Protein AF-A0AAN9SEK9-F1 (afdb_monomer_lite)

Radius of gyration: 22.22 Å; chains: 1; bounding box: 44×45×58 Å

Secondary structure (DSSP, 8-state):
--------S-TTSSSSSS-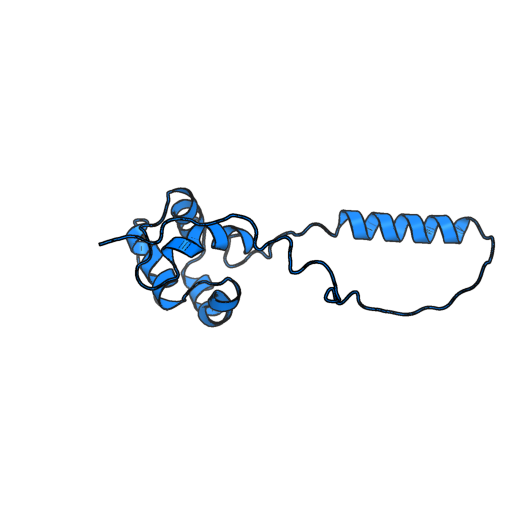----------------HHHHHHHHHHHHHHHHH---PPPEETTEETTGGGGGTGGGSSSSPPPPPHHHHHHHHHS-HHHHHHTTTTGGGGT--HHHHHTHHHHTTSPPP--

Organism: Psophocarpus tetragonolobus (NCBI:txid3891)

Structure (mmCIF, N/CA/C/O backbone):
data_AF-A0AAN9SEK9-F1
#
_entry.id   AF-A0AAN9SEK9-F1
#
loop_
_atom_site.group_PDB
_atom_site.id
_atom_site.type_symbol
_atom_site.label_atom_id
_atom_site.label_alt_id
_atom_site.label_comp_id
_atom_site.label_asym_id
_atom_site.label_entity_id
_atom_site.label_seq_id
_atom_site.pdbx_PDB_ins_code
_atom_site.Cartn_x
_atom_site.Cartn_y
_atom_site.Cartn_z
_atom_site.occupancy
_atom_site.B_iso_or_equiv
_atom_site.auth_seq_id
_atom_site.auth_comp_id
_atom_site.auth_asym_id
_atom_site.auth_atom_id
_atom_site.pdbx_PDB_model_num
ATOM 1 N N . MET A 1 1 ? -11.043 34.630 13.251 1.00 41.91 1 MET A N 1
ATOM 2 C CA . MET A 1 1 ? -11.717 34.803 11.941 1.00 41.91 1 MET A CA 1
ATOM 3 C C . MET A 1 1 ? -10.669 35.427 11.023 1.00 41.91 1 MET A C 1
ATOM 5 O O . MET A 1 1 ? -10.062 36.378 11.482 1.00 41.91 1 MET A O 1
ATOM 9 N N . ALA A 1 2 ? -10.270 34.942 9.850 1.00 38.06 2 ALA A N 1
ATOM 10 C CA . ALA A 1 2 ? -10.815 34.008 8.867 1.00 38.06 2 ALA A CA 1
ATOM 11 C C . ALA A 1 2 ? -9.640 33.177 8.275 1.00 38.06 2 ALA A C 1
ATOM 13 O O . ALA A 1 2 ? -8.514 33.657 8.231 1.00 38.06 2 ALA A O 1
ATOM 14 N N . VAL A 1 3 ? -9.784 31.860 8.096 1.00 45.22 3 VAL A N 1
ATOM 15 C CA . VAL A 1 3 ? -10.007 31.175 6.802 1.00 45.22 3 VAL A CA 1
ATOM 16 C C . VAL A 1 3 ? -9.022 31.596 5.694 1.00 45.22 3 VAL A C 1
ATOM 18 O O . VAL A 1 3 ? -9.242 32.591 5.015 1.00 45.22 3 VAL A O 1
ATOM 21 N N . LEU A 1 4 ? -7.982 30.783 5.463 1.00 50.44 4 LEU A N 1
ATOM 22 C CA . LEU A 1 4 ? -7.234 30.749 4.199 1.00 50.44 4 LEU A CA 1
ATOM 23 C C . LEU A 1 4 ? -7.767 29.576 3.361 1.00 50.44 4 LEU A C 1
ATOM 25 O O . LEU A 1 4 ? -7.313 28.440 3.477 1.00 50.44 4 LEU A O 1
ATOM 29 N N . THR A 1 5 ? -8.812 29.848 2.584 1.00 47.00 5 THR A N 1
ATOM 30 C CA . THR A 1 5 ? -9.318 28.989 1.503 1.00 47.00 5 THR A CA 1
ATOM 31 C C . THR A 1 5 ? -8.448 29.111 0.250 1.00 47.00 5 THR A C 1
ATOM 33 O O . THR A 1 5 ? -7.970 30.207 -0.034 1.00 47.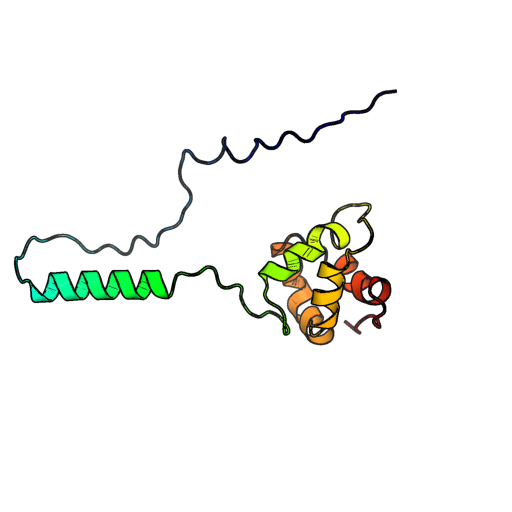00 5 THR A O 1
ATOM 36 N N . ASN A 1 6 ? -8.412 28.029 -0.545 1.00 39.84 6 ASN A N 1
ATOM 37 C CA . ASN A 1 6 ? -7.826 27.863 -1.894 1.00 39.84 6 ASN A CA 1
ATOM 38 C C . ASN A 1 6 ? -6.313 27.573 -1.868 1.00 39.84 6 ASN A C 1
ATOM 40 O O . ASN A 1 6 ? -5.525 28.416 -1.475 1.00 39.84 6 ASN A O 1
ATOM 44 N N . GLN A 1 7 ? -5.796 26.374 -2.173 1.00 48.34 7 GLN A N 1
ATOM 45 C CA . GLN A 1 7 ? -6.058 25.479 -3.311 1.00 48.34 7 GLN A CA 1
ATOM 46 C C . GLN A 1 7 ? -6.118 26.240 -4.639 1.00 48.34 7 GLN A C 1
ATOM 48 O O . GLN A 1 7 ? -7.173 26.367 -5.247 1.00 48.34 7 GLN A O 1
ATOM 53 N N . GLU A 1 8 ? -4.955 26.698 -5.100 1.00 37.78 8 GLU A N 1
ATOM 54 C CA . GLU A 1 8 ? -4.730 26.988 -6.515 1.00 37.78 8 GLU A CA 1
ATOM 55 C C . GLU A 1 8 ? -4.034 25.794 -7.209 1.00 37.78 8 GLU A C 1
ATOM 57 O O . GLU A 1 8 ? -3.082 25.229 -6.662 1.00 37.78 8 GLU A O 1
ATOM 62 N N . PRO A 1 9 ? -4.493 25.375 -8.402 1.00 42.97 9 PRO A N 1
ATOM 63 C CA . PRO A 1 9 ? -4.074 24.147 -9.092 1.00 42.97 9 PRO A CA 1
ATOM 64 C C . PRO A 1 9 ? -2.760 24.261 -9.898 1.00 42.97 9 PRO A C 1
ATOM 66 O O . PRO A 1 9 ? -2.510 23.473 -10.811 1.00 42.97 9 PRO A O 1
ATOM 69 N N . ASN A 1 10 ? -1.875 25.202 -9.558 1.00 36.62 10 ASN A N 1
ATOM 70 C CA . ASN A 1 10 ? -0.900 25.726 -10.527 1.00 36.62 10 ASN A CA 1
ATOM 71 C C . ASN A 1 10 ? 0.575 25.393 -10.230 1.00 36.62 10 ASN A C 1
ATOM 73 O O . ASN A 1 10 ? 1.459 25.805 -10.982 1.00 36.62 10 ASN A O 1
ATOM 77 N N . GLN A 1 11 ? 0.890 24.618 -9.184 1.00 35.53 11 GLN A N 1
ATOM 78 C CA . GLN A 1 11 ? 2.293 24.296 -8.857 1.00 35.53 11 GLN A CA 1
ATOM 79 C C . GLN A 1 11 ? 2.959 23.335 -9.869 1.00 35.53 11 GLN A C 1
ATOM 81 O O . GLN A 1 11 ? 4.173 23.145 -9.849 1.00 35.53 11 GLN A O 1
ATOM 86 N N . TRP A 1 12 ? 2.196 22.779 -10.814 1.00 39.97 12 TRP A N 1
ATOM 87 C CA . TRP A 1 12 ? 2.705 21.877 -11.853 1.00 39.97 12 TRP A CA 1
ATOM 88 C C . TRP A 1 12 ? 3.383 22.586 -13.042 1.00 39.97 12 TRP A C 1
ATOM 90 O O . TRP A 1 12 ? 3.926 21.903 -13.913 1.00 39.97 12 TRP A O 1
ATOM 100 N N . VAL A 1 13 ? 3.374 23.927 -13.107 1.00 44.31 13 VAL A N 1
ATOM 101 C CA . VAL A 1 13 ? 3.900 24.681 -14.271 1.00 44.31 13 VAL A CA 1
ATOM 102 C C . VAL A 1 13 ? 5.285 25.302 -14.025 1.00 44.31 13 VAL A C 1
ATOM 104 O O . VAL A 1 13 ? 6.022 25.543 -14.979 1.00 44.31 13 VAL A O 1
ATOM 107 N N . LEU A 1 14 ? 5.707 25.495 -12.770 1.00 44.53 14 LEU A N 1
ATOM 108 C CA . LEU A 1 14 ? 6.966 26.194 -12.449 1.00 44.53 14 LEU A CA 1
ATOM 109 C C . LEU A 1 14 ? 8.186 25.290 -12.214 1.00 44.53 14 LEU A C 1
ATOM 111 O O . LEU A 1 14 ? 9.301 25.794 -12.150 1.00 44.53 14 LEU A O 1
ATOM 115 N N . MET A 1 15 ? 8.020 23.966 -12.189 1.00 42.50 15 MET A N 1
ATOM 116 C CA . MET A 1 15 ? 9.134 23.011 -12.059 1.00 42.50 15 MET A CA 1
ATOM 117 C C . MET A 1 15 ? 9.274 22.123 -13.299 1.00 42.50 15 MET A C 1
ATOM 119 O O . MET A 1 15 ? 9.434 20.910 -13.196 1.00 42.50 15 MET A O 1
ATOM 123 N N . ARG A 1 16 ? 9.187 22.720 -14.496 1.00 51.16 16 ARG A N 1
ATOM 124 C CA . ARG A 1 16 ? 9.372 21.996 -15.767 1.00 51.16 16 ARG A CA 1
ATOM 125 C C . ARG A 1 16 ? 10.411 22.616 -16.709 1.00 51.16 16 ARG A C 1
ATOM 127 O O . ARG A 1 16 ? 10.341 22.372 -17.909 1.00 51.16 16 ARG A O 1
ATOM 134 N N . ARG A 1 17 ? 11.365 23.416 -16.204 1.00 52.69 17 ARG A N 1
ATOM 135 C CA . ARG A 1 17 ? 12.305 24.142 -17.083 1.00 52.69 17 ARG A CA 1
ATOM 136 C C . ARG A 1 17 ? 13.800 23.858 -16.981 1.00 52.69 17 ARG A C 1
ATOM 138 O O . ARG A 1 17 ? 14.473 24.238 -17.923 1.00 52.69 17 ARG A O 1
ATOM 145 N N . ILE A 1 18 ? 14.347 23.176 -15.974 1.00 51.47 18 ILE A N 1
ATOM 146 C CA . ILE A 1 18 ? 15.773 22.793 -16.011 1.00 51.47 18 ILE A CA 1
ATOM 147 C C . ILE A 1 18 ? 15.980 21.451 -15.286 1.00 51.47 18 ILE A C 1
ATOM 149 O O . ILE A 1 18 ? 15.909 21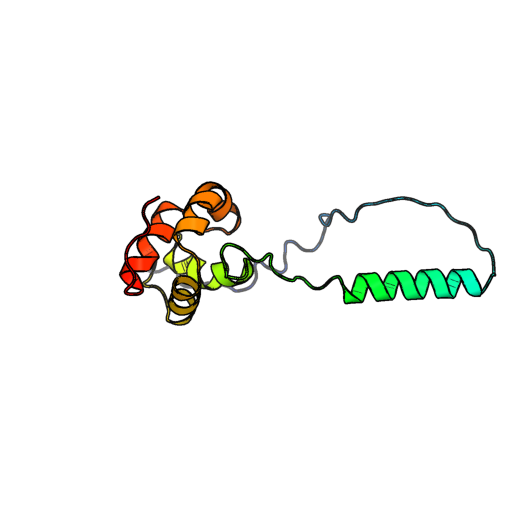.382 -14.065 1.00 51.47 18 ILE A O 1
ATOM 153 N N . GLY A 1 19 ? 16.220 20.393 -16.068 1.00 47.66 19 GLY A N 1
ATOM 154 C CA . GLY A 1 19 ? 17.105 19.273 -15.724 1.00 47.66 19 GLY A CA 1
ATOM 155 C C . GLY A 1 19 ? 16.729 18.340 -14.569 1.00 47.66 19 GLY A C 1
ATOM 156 O O . GLY A 1 19 ? 17.391 18.376 -13.538 1.00 47.66 19 GLY A O 1
ATOM 157 N N . LYS A 1 20 ? 15.777 17.413 -14.767 1.00 54.47 20 LYS A N 1
ATOM 158 C CA . LYS A 1 20 ? 15.882 16.063 -14.170 1.00 54.47 20 LYS A CA 1
ATOM 159 C C . LYS A 1 20 ? 14.934 15.048 -14.813 1.00 54.47 20 LYS A C 1
ATOM 161 O O . LYS A 1 20 ? 13.848 14.769 -14.316 1.00 54.47 20 LYS A O 1
ATOM 166 N N . GLN A 1 21 ? 15.385 14.455 -15.908 1.00 35.22 21 GLN A N 1
ATOM 167 C CA . GLN A 1 21 ? 15.095 13.057 -16.192 1.00 35.22 21 GLN A CA 1
ATOM 168 C C . GLN A 1 21 ? 16.442 12.434 -16.516 1.00 35.22 21 GLN A C 1
ATOM 170 O O . GLN A 1 21 ? 17.095 12.820 -17.481 1.00 35.22 21 GLN A O 1
ATOM 175 N N . GLU A 1 22 ? 16.884 11.548 -15.634 1.00 43.25 22 GLU A N 1
ATOM 176 C CA . GLU A 1 22 ? 18.029 10.673 -15.835 1.00 43.25 22 GLU A CA 1
ATOM 177 C C . GLU A 1 22 ? 17.630 9.697 -16.948 1.00 43.25 22 GLU A C 1
ATOM 179 O O . GLU A 1 22 ? 17.169 8.582 -16.714 1.00 43.25 22 GLU A O 1
ATOM 184 N N . ILE A 1 23 ? 17.682 10.180 -18.188 1.00 37.62 23 ILE A N 1
ATOM 185 C CA . ILE A 1 23 ? 17.855 9.298 -19.323 1.00 37.62 23 ILE A CA 1
ATOM 186 C C . ILE A 1 23 ? 19.264 8.749 -19.170 1.00 37.62 23 ILE A C 1
ATOM 188 O O . ILE A 1 23 ? 20.234 9.499 -19.099 1.00 37.62 23 ILE A O 1
ATOM 192 N N . VAL A 1 24 ? 19.347 7.433 -19.023 1.00 41.72 24 VAL A N 1
ATOM 193 C CA . VAL A 1 24 ? 20.584 6.675 -19.149 1.00 41.72 24 VAL A CA 1
ATOM 194 C C . VAL A 1 24 ? 21.240 7.113 -20.458 1.00 41.72 24 VAL A C 1
ATOM 196 O O . VAL A 1 24 ? 20.815 6.722 -21.544 1.00 41.72 24 VAL A O 1
ATOM 199 N N . GLU A 1 25 ? 22.238 7.985 -20.349 1.00 49.44 25 GLU A N 1
ATOM 200 C CA . GLU A 1 25 ? 23.088 8.408 -21.451 1.00 49.44 25 GLU A CA 1
ATOM 201 C C . GLU A 1 25 ? 24.071 7.260 -21.699 1.00 49.44 25 GLU A C 1
ATOM 203 O O . GLU A 1 25 ? 25.219 7.272 -21.261 1.00 49.44 25 GLU A O 1
ATOM 208 N N . ASN A 1 26 ? 23.582 6.183 -22.317 1.00 43.19 26 ASN A N 1
ATOM 209 C CA . ASN A 1 26 ? 24.467 5.158 -22.848 1.00 43.19 26 ASN A CA 1
ATOM 210 C C . ASN A 1 26 ? 24.881 5.618 -24.243 1.00 43.19 26 ASN A C 1
ATOM 212 O O . ASN A 1 26 ? 24.137 5.484 -25.216 1.00 43.19 26 ASN A O 1
ATOM 216 N N . GLY A 1 27 ? 26.033 6.277 -24.295 1.00 54.38 27 GLY A N 1
ATOM 217 C CA . GLY A 1 27 ? 26.620 6.764 -25.525 1.00 54.38 27 GLY A CA 1
ATOM 218 C C . GLY A 1 27 ? 26.954 5.631 -26.492 1.00 54.38 27 GLY A C 1
ATOM 219 O O . GLY A 1 27 ? 27.545 4.625 -26.116 1.00 54.38 27 GLY A O 1
ATOM 220 N N . GLN A 1 28 ? 26.642 5.862 -27.763 1.00 41.47 28 GLN A N 1
ATOM 221 C CA . GLN A 1 28 ? 27.426 5.442 -28.925 1.00 41.47 28 GLN A CA 1
ATOM 222 C C . GLN A 1 28 ? 27.001 6.378 -30.064 1.00 41.47 28 GLN A C 1
ATOM 224 O O . GLN A 1 28 ? 25.871 6.338 -30.533 1.00 41.47 28 GLN A O 1
ATOM 229 N N . ASN A 1 29 ? 27.739 7.472 -30.252 1.00 40.97 29 ASN A N 1
ATOM 230 C CA . ASN A 1 29 ? 28.902 7.585 -31.137 1.00 40.97 29 ASN A CA 1
ATOM 231 C C . ASN A 1 29 ? 28.507 7.361 -32.604 1.00 40.97 29 ASN A C 1
ATOM 233 O O . ASN A 1 29 ? 27.987 6.310 -32.972 1.00 40.97 29 ASN A O 1
ATOM 237 N N . GLY A 1 30 ? 28.694 8.403 -33.412 1.00 46.84 30 GLY A N 1
ATOM 238 C CA . GLY A 1 30 ? 28.124 8.502 -34.747 1.00 46.84 30 GLY A CA 1
ATOM 239 C C . GLY A 1 30 ? 28.643 7.464 -35.736 1.00 46.84 30 GLY A C 1
ATOM 240 O O . GLY A 1 30 ? 29.677 6.838 -35.536 1.00 46.84 30 GLY A O 1
ATOM 241 N N . SER A 1 31 ? 27.930 7.344 -36.850 1.00 41.19 31 SER A N 1
ATOM 242 C CA . SER A 1 31 ? 28.499 7.453 -38.195 1.00 41.19 31 SER A CA 1
ATOM 243 C C . SER A 1 31 ? 27.384 7.179 -39.198 1.00 41.19 31 SER A C 1
ATOM 245 O O . SER A 1 31 ? 26.714 6.145 -39.152 1.00 41.19 31 SER A O 1
ATOM 247 N N . GLU A 1 32 ? 27.181 8.128 -40.105 1.00 60.41 32 GLU A N 1
ATOM 248 C CA . GLU A 1 32 ? 26.428 7.924 -41.330 1.00 60.41 32 GLU A CA 1
ATOM 249 C C . GLU A 1 32 ? 26.979 6.701 -42.076 1.00 60.41 32 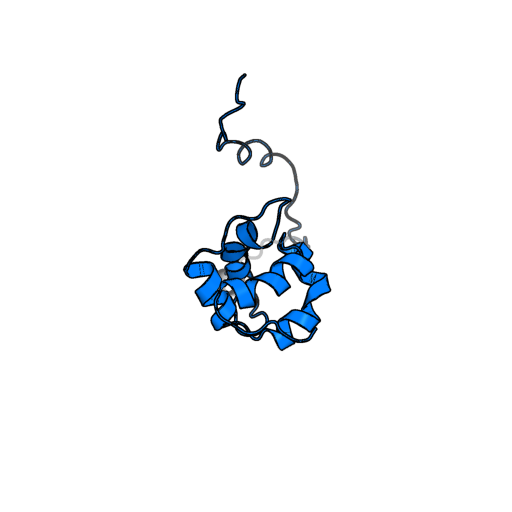GLU A C 1
ATOM 251 O O . GLU A 1 32 ? 28.070 6.728 -42.643 1.00 60.41 32 GLU A O 1
ATOM 256 N N . ARG A 1 33 ? 26.207 5.613 -42.124 1.00 46.81 33 ARG A N 1
ATOM 257 C CA . ARG A 1 33 ? 26.371 4.608 -43.174 1.00 46.81 33 ARG A CA 1
ATOM 258 C C . ARG A 1 33 ? 25.011 4.105 -43.611 1.00 46.81 33 ARG A C 1
ATOM 260 O O . ARG A 1 33 ? 24.381 3.289 -42.943 1.00 46.81 33 ARG A O 1
ATOM 267 N N . SER A 1 34 ? 24.587 4.629 -44.760 1.00 59.31 34 SER A N 1
ATOM 268 C CA . SER A 1 34 ? 23.502 4.108 -45.585 1.00 59.31 34 SER A CA 1
ATOM 269 C C . SER A 1 34 ? 23.634 2.587 -45.711 1.00 59.31 34 SER A C 1
ATOM 271 O O . SER A 1 34 ? 24.470 2.065 -46.445 1.00 59.31 34 SER A O 1
ATOM 273 N N . SER A 1 35 ? 22.859 1.869 -44.907 1.00 56.22 35 SER A N 1
ATOM 274 C CA . SER A 1 35 ? 22.626 0.438 -45.026 1.00 56.22 35 SER A CA 1
ATOM 275 C C . SER A 1 35 ? 21.240 0.207 -44.446 1.00 56.22 35 SER A C 1
ATOM 277 O O . SER A 1 35 ? 21.056 0.086 -43.235 1.00 56.22 35 SER A O 1
ATOM 279 N N . SER A 1 36 ? 20.236 0.261 -45.321 1.00 61.41 36 SER A N 1
ATOM 280 C CA . SER A 1 36 ? 18.804 0.338 -44.999 1.00 61.41 36 SER A CA 1
ATOM 281 C C . SER A 1 36 ? 18.317 -0.734 -44.014 1.00 61.41 36 SER A C 1
ATOM 283 O O . SER A 1 36 ? 17.330 -0.530 -43.318 1.00 61.41 36 SER A O 1
ATOM 285 N N . LYS A 1 37 ? 19.041 -1.853 -43.895 1.00 55.16 37 LYS A N 1
ATOM 286 C CA . LYS A 1 37 ? 18.775 -2.930 -42.929 1.00 55.16 37 LYS A CA 1
ATOM 287 C C . LYS A 1 37 ? 18.989 -2.483 -41.479 1.00 55.16 37 LYS A C 1
ATOM 289 O O . LYS A 1 37 ? 18.215 -2.846 -40.601 1.00 55.16 37 LYS A O 1
ATOM 294 N N . THR A 1 38 ? 20.000 -1.653 -41.239 1.00 64.81 38 THR A N 1
ATOM 295 C CA . THR A 1 38 ? 20.340 -1.149 -39.906 1.00 64.81 38 THR A CA 1
ATOM 296 C C . THR A 1 38 ? 19.339 -0.086 -39.455 1.00 64.81 38 THR A C 1
ATOM 298 O O . THR A 1 38 ? 18.926 -0.095 -38.303 1.00 64.81 38 THR A O 1
ATOM 301 N N . LEU A 1 39 ? 18.860 0.771 -40.367 1.00 70.00 39 LEU A N 1
ATOM 302 C CA . LEU A 1 39 ? 17.818 1.763 -40.061 1.00 70.00 39 LEU A CA 1
ATOM 303 C C . LEU A 1 39 ? 16.503 1.100 -39.636 1.00 70.00 39 LEU A C 1
ATOM 305 O O . LEU A 1 39 ? 15.908 1.505 -38.640 1.00 70.00 39 LEU A O 1
ATOM 309 N N . VAL A 1 40 ? 16.081 0.046 -40.342 1.00 78.62 40 VAL A N 1
ATOM 310 C CA . VAL A 1 40 ? 14.879 -0.715 -39.969 1.00 78.62 40 VAL A CA 1
ATOM 311 C C . VAL A 1 40 ? 15.070 -1.408 -38.616 1.00 78.62 40 VAL A C 1
ATOM 313 O O . VAL A 1 40 ? 14.168 -1.355 -37.787 1.00 78.62 40 VAL A O 1
ATOM 316 N N . GLN A 1 41 ? 16.248 -1.981 -38.346 1.00 76.62 41 GLN A N 1
ATOM 317 C CA . GLN A 1 41 ? 16.564 -2.605 -37.054 1.00 76.62 41 GLN A CA 1
ATOM 318 C C . GLN A 1 41 ? 16.420 -1.616 -35.882 1.00 76.62 41 GLN A C 1
ATOM 320 O O . GLN A 1 41 ? 15.777 -1.938 -34.883 1.00 76.62 41 GLN A O 1
ATOM 325 N N . TRP A 1 42 ? 16.976 -0.405 -36.006 1.00 80.75 42 TRP A N 1
ATOM 326 C CA . TRP A 1 42 ? 16.875 0.629 -34.967 1.00 80.75 42 TRP A CA 1
ATOM 327 C C . TRP A 1 42 ? 15.444 1.149 -34.797 1.00 80.75 42 TRP A C 1
ATOM 329 O O . TRP A 1 42 ? 14.992 1.340 -33.666 1.00 80.75 42 TRP A O 1
ATOM 339 N N . LEU A 1 43 ? 14.704 1.326 -35.897 1.00 79.81 43 LEU A N 1
ATOM 340 C CA . LEU A 1 43 ? 13.291 1.717 -35.857 1.00 79.81 43 LEU A CA 1
ATOM 341 C C . LEU A 1 43 ? 12.427 0.667 -35.145 1.00 79.81 43 LEU A C 1
ATOM 343 O O . LEU A 1 43 ? 11.624 1.021 -34.283 1.00 79.81 43 LEU A O 1
ATOM 347 N N . VAL A 1 44 ? 12.626 -0.619 -35.449 1.00 80.31 44 VAL A N 1
ATOM 348 C CA . VAL A 1 44 ? 11.910 -1.728 -34.799 1.00 80.31 44 VAL A CA 1
ATOM 349 C C . VAL A 1 44 ? 12.277 -1.826 -33.318 1.00 80.31 44 VAL A C 1
ATOM 351 O O . VAL A 1 44 ? 11.381 -1.959 -32.488 1.00 80.31 44 VAL A O 1
ATOM 354 N N . ALA A 1 45 ? 13.559 -1.698 -32.959 1.00 77.62 45 ALA A N 1
ATOM 355 C CA . ALA A 1 45 ? 13.993 -1.711 -31.561 1.00 77.62 45 ALA A CA 1
ATOM 356 C C . ALA A 1 45 ? 13.376 -0.554 -30.754 1.00 77.62 45 ALA A C 1
ATOM 358 O O . ALA A 1 45 ? 12.878 -0.763 -29.648 1.00 77.62 45 ALA A O 1
ATOM 359 N N . THR A 1 46 ? 13.335 0.649 -31.334 1.00 72.62 46 THR A N 1
ATOM 360 C CA . THR A 1 46 ? 12.738 1.837 -30.699 1.00 72.62 46 THR A CA 1
ATOM 361 C C . THR A 1 46 ? 11.230 1.664 -30.514 1.00 72.62 46 THR A C 1
ATOM 363 O O . THR A 1 46 ? 10.698 1.945 -29.440 1.00 72.62 46 THR A O 1
ATOM 366 N N . LEU A 1 47 ? 10.540 1.139 -31.532 1.00 77.31 47 LEU A N 1
ATOM 367 C CA . LEU A 1 47 ? 9.109 0.842 -31.473 1.00 77.31 47 LEU A CA 1
ATOM 368 C C . LEU A 1 47 ? 8.789 -0.222 -30.413 1.00 77.31 47 LEU A C 1
ATOM 370 O O . LEU A 1 47 ? 7.817 -0.083 -29.675 1.00 77.31 47 LEU A O 1
ATOM 374 N N . PHE A 1 48 ? 9.620 -1.258 -30.299 1.00 74.69 48 PHE A N 1
ATOM 375 C CA . PHE A 1 48 ? 9.440 -2.326 -29.317 1.00 74.69 48 PHE A CA 1
ATOM 376 C C . PHE A 1 48 ? 9.606 -1.818 -27.878 1.00 74.69 48 PHE A C 1
ATOM 378 O O . PHE A 1 48 ? 8.796 -2.140 -27.012 1.00 74.69 48 PHE A O 1
ATOM 385 N N . ILE A 1 49 ? 10.595 -0.954 -27.628 1.00 68.50 49 ILE A N 1
ATOM 386 C CA . ILE A 1 49 ? 10.778 -0.311 -26.318 1.00 68.50 49 ILE A CA 1
ATOM 387 C C . ILE A 1 49 ? 9.603 0.625 -26.004 1.00 68.50 49 ILE A C 1
ATOM 389 O O . ILE A 1 49 ? 9.113 0.618 -24.879 1.00 68.50 49 ILE A O 1
ATOM 393 N N . ALA A 1 50 ? 9.100 1.384 -26.983 1.00 69.31 50 ALA A N 1
ATOM 394 C CA . ALA A 1 50 ? 7.937 2.254 -26.795 1.00 69.31 50 ALA A CA 1
ATOM 395 C C . ALA A 1 50 ? 6.654 1.470 -26.454 1.00 69.31 50 ALA A C 1
ATOM 397 O O . ALA A 1 50 ? 5.857 1.926 -25.637 1.00 69.31 50 ALA A O 1
ATOM 398 N N . LEU A 1 51 ? 6.476 0.276 -27.031 1.00 64.62 51 LEU A N 1
ATOM 399 C CA . LEU A 1 51 ? 5.355 -0.623 -26.728 1.00 64.62 51 LEU A CA 1
ATOM 400 C C . LEU A 1 51 ? 5.446 -1.234 -25.320 1.00 64.62 51 LEU A C 1
ATOM 402 O O . LEU A 1 51 ? 4.419 -1.477 -24.690 1.00 64.62 51 LEU A O 1
ATOM 406 N N . LEU A 1 52 ? 6.662 -1.468 -24.819 1.00 61.91 52 LEU A N 1
ATOM 407 C CA . LEU A 1 52 ? 6.901 -1.981 -23.465 1.00 61.91 52 LEU A CA 1
ATOM 408 C C . LEU A 1 52 ? 6.954 -0.866 -22.404 1.00 61.91 52 LEU A C 1
ATOM 410 O O . LEU A 1 52 ? 6.716 -1.127 -21.228 1.00 61.91 52 LEU A O 1
ATOM 414 N N . GLY A 1 53 ? 7.228 0.377 -22.808 1.00 54.09 53 GLY A N 1
ATOM 415 C CA . GLY A 1 53 ? 7.396 1.560 -21.958 1.00 54.09 53 GLY A CA 1
ATOM 416 C C . GLY A 1 53 ? 6.099 2.167 -21.415 1.00 54.09 53 GLY A C 1
ATOM 417 O O . GLY A 1 53 ? 6.009 3.384 -21.248 1.00 54.09 53 GLY A O 1
ATOM 418 N N . GLY A 1 54 ? 5.083 1.349 -21.141 1.00 54.53 54 GLY A N 1
ATOM 419 C CA . GLY A 1 54 ? 3.925 1.780 -20.365 1.00 54.53 54 GLY A CA 1
ATOM 420 C C . GLY A 1 54 ? 4.295 1.880 -18.885 1.00 54.53 54 GLY A C 1
ATOM 421 O O . GLY A 1 54 ? 4.956 0.992 -18.355 1.00 54.53 54 GLY A O 1
ATOM 422 N N . ALA A 1 55 ? 3.852 2.935 -18.197 1.00 54.75 55 ALA A N 1
ATOM 423 C CA . ALA A 1 55 ? 3.947 3.047 -16.740 1.00 54.75 55 ALA A CA 1
ATOM 424 C C . ALA A 1 55 ? 2.986 2.045 -16.073 1.00 54.75 55 ALA A C 1
ATOM 426 O O . ALA A 1 55 ? 1.947 2.415 -15.531 1.00 54.75 55 ALA A O 1
ATOM 427 N N . GLN A 1 56 ? 3.293 0.758 -16.189 1.00 56.44 56 GLN A N 1
ATOM 428 C CA . GLN A 1 56 ? 2.589 -0.305 -15.494 1.00 56.44 56 GLN A CA 1
ATOM 429 C C . GLN A 1 56 ? 3.093 -0.276 -14.053 1.00 56.44 56 GLN A C 1
ATOM 431 O O . GLN A 1 56 ? 4.301 -0.345 -13.809 1.00 56.44 56 GLN A O 1
ATOM 436 N N . GLY A 1 57 ? 2.187 -0.078 -13.098 1.00 60.91 57 GLY A N 1
ATOM 437 C CA . GLY A 1 57 ? 2.558 -0.188 -11.700 1.00 60.91 57 GLY A CA 1
ATOM 438 C C . GLY A 1 57 ? 3.069 -1.598 -11.416 1.00 60.91 57 GLY A C 1
ATOM 439 O O . GLY A 1 57 ? 2.741 -2.579 -12.087 1.00 60.91 57 GLY A O 1
ATOM 440 N N . VAL A 1 58 ? 3.952 -1.703 -10.431 1.00 73.62 58 VAL A N 1
ATOM 441 C CA . VAL A 1 58 ? 4.430 -3.013 -9.995 1.00 73.62 58 VAL A CA 1
ATOM 442 C C . VAL A 1 58 ? 3.326 -3.628 -9.148 1.00 73.62 58 VAL A C 1
ATOM 444 O O . VAL A 1 58 ? 2.831 -2.988 -8.217 1.00 73.62 58 VAL A O 1
ATOM 447 N N . ALA A 1 59 ? 2.953 -4.871 -9.450 1.00 82.94 59 ALA A N 1
ATOM 448 C CA . ALA A 1 59 ? 2.038 -5.627 -8.610 1.00 82.94 59 ALA A CA 1
ATOM 449 C C . ALA A 1 59 ? 2.650 -5.788 -7.207 1.00 82.94 59 ALA A C 1
ATOM 451 O O . ALA A 1 59 ? 3.641 -6.490 -7.005 1.00 82.94 59 ALA A O 1
ATOM 452 N N . LEU A 1 60 ? 2.053 -5.118 -6.229 1.00 82.50 60 LEU A N 1
ATOM 453 C CA . LEU A 1 60 ? 2.436 -5.116 -4.831 1.00 82.50 60 LEU A CA 1
ATOM 454 C C . LEU A 1 60 ? 1.340 -5.813 -4.027 1.00 82.50 60 LEU A C 1
ATOM 456 O O . LEU A 1 60 ? 0.255 -5.276 -3.845 1.00 82.50 60 LEU A O 1
ATOM 460 N N . CYS A 1 61 ? 1.615 -7.013 -3.517 1.00 89.38 61 CYS A N 1
ATOM 461 C CA . CYS A 1 61 ? 0.687 -7.723 -2.631 1.00 89.38 61 CYS A CA 1
ATOM 462 C C . CYS A 1 61 ? -0.746 -7.843 -3.186 1.00 89.38 61 CYS A C 1
ATOM 464 O O . CYS A 1 61 ? -1.708 -7.549 -2.481 1.00 89.38 61 CYS A O 1
ATOM 466 N N . ASN A 1 62 ? -0.876 -8.307 -4.434 1.00 92.25 62 ASN A N 1
ATOM 467 C CA . ASN A 1 62 ? -2.148 -8.507 -5.147 1.00 92.25 62 ASN A CA 1
ATOM 468 C C . ASN A 1 62 ? -2.899 -7.222 -5.558 1.00 92.25 62 ASN A C 1
ATOM 470 O O . ASN A 1 62 ? -4.051 -7.299 -5.974 1.00 92.25 62 ASN A O 1
ATOM 474 N N . ILE A 1 63 ? -2.259 -6.054 -5.473 1.00 90.00 63 ILE A N 1
ATOM 475 C CA . ILE A 1 63 ? -2.769 -4.788 -6.021 1.00 90.00 63 ILE A CA 1
ATOM 476 C C . ILE A 1 63 ? -1.685 -4.098 -6.837 1.00 90.00 63 ILE A C 1
ATOM 478 O O . ILE A 1 63 ? -0.502 -4.361 -6.655 1.00 90.00 63 ILE A O 1
ATOM 482 N N . ASP A 1 64 ? -2.063 -3.198 -7.730 1.00 89.25 64 ASP A N 1
ATOM 483 C CA . ASP A 1 64 ? -1.089 -2.378 -8.444 1.00 89.25 64 ASP A CA 1
ATOM 484 C C . ASP A 1 64 ? -0.560 -1.249 -7.538 1.00 89.25 64 ASP A C 1
ATOM 486 O O . ASP A 1 64 ? -1.328 -0.626 -6.797 1.00 89.25 64 ASP A O 1
ATOM 490 N N . SER A 1 65 ? 0.745 -0.959 -7.581 1.00 84.50 65 SER A N 1
ATOM 491 C CA . SER A 1 65 ? 1.343 0.071 -6.722 1.00 84.50 65 SER A CA 1
ATOM 492 C C . SER A 1 65 ? 0.751 1.472 -6.939 1.00 84.50 65 SER A C 1
ATOM 494 O O . SER A 1 65 ? 0.718 2.278 -6.005 1.00 84.50 65 SER A O 1
ATOM 496 N N . SER A 1 66 ? 0.204 1.762 -8.124 1.00 87.06 66 SER A N 1
ATOM 497 C CA . SER A 1 66 ? -0.499 3.020 -8.407 1.00 87.06 66 SER A CA 1
ATOM 498 C C . SER A 1 66 ? -1.855 3.115 -7.697 1.00 87.06 66 SER A C 1
ATOM 500 O O . SER A 1 66 ? -2.281 4.209 -7.317 1.00 87.06 66 SER A O 1
ATOM 502 N N . GLN A 1 67 ? -2.512 1.982 -7.420 1.00 89.56 67 GLN A N 1
ATOM 503 C CA . GLN A 1 67 ? -3.811 1.948 -6.739 1.00 89.56 67 GLN A CA 1
ATOM 504 C C . GLN A 1 67 ? -3.707 2.359 -5.268 1.00 89.56 67 GLN A C 1
ATOM 506 O O . GLN A 1 67 ? -4.680 2.860 -4.700 1.00 89.56 67 GLN A O 1
ATOM 511 N N . LEU A 1 68 ? -2.521 2.245 -4.655 1.00 88.38 68 LEU A N 1
ATOM 512 C CA . LEU A 1 68 ? -2.279 2.763 -3.306 1.00 88.38 68 LEU A CA 1
ATOM 513 C C . LEU A 1 68 ? -2.520 4.277 -3.213 1.00 88.38 68 LEU A C 1
ATOM 515 O O . LEU A 1 68 ? -2.912 4.770 -2.152 1.00 88.38 68 LEU A O 1
ATOM 519 N N . GLN A 1 69 ? -2.371 5.019 -4.316 1.00 88.88 69 GLN A N 1
ATOM 520 C CA . GLN A 1 69 ? -2.648 6.455 -4.339 1.00 88.88 69 GLN A CA 1
ATOM 521 C C . GLN A 1 69 ? -4.110 6.775 -3.992 1.00 88.88 69 GLN A C 1
ATOM 523 O O . GLN A 1 69 ? -4.367 7.794 -3.350 1.00 88.88 69 GLN A O 1
ATOM 528 N N . LEU A 1 70 ? -5.052 5.884 -4.323 1.00 91.81 70 LEU A N 1
ATOM 529 C CA . LEU A 1 70 ? -6.470 6.031 -3.973 1.00 91.81 70 LEU A CA 1
ATOM 530 C C . LEU A 1 70 ? -6.689 6.042 -2.452 1.00 91.81 70 LEU A C 1
ATOM 532 O O . LEU A 1 70 ? -7.637 6.653 -1.963 1.00 91.81 70 LEU A O 1
ATOM 536 N N . CYS A 1 71 ? -5.786 5.412 -1.698 1.00 92.94 71 CYS A N 1
ATOM 537 C CA . CYS A 1 71 ? -5.806 5.368 -0.239 1.00 92.94 71 CYS A CA 1
ATOM 538 C C . CYS A 1 71 ? -4.930 6.426 0.433 1.00 92.94 71 CYS A C 1
ATOM 540 O O . CYS A 1 71 ? -5.000 6.576 1.656 1.00 92.94 71 CYS A O 1
ATOM 542 N N . ARG A 1 72 ? -4.118 7.178 -0.324 1.00 92.62 72 ARG A N 1
ATOM 543 C CA . ARG A 1 72 ? -3.126 8.105 0.241 1.00 92.62 72 ARG A CA 1
ATOM 544 C C . ARG A 1 72 ? -3.762 9.100 1.208 1.00 92.62 72 ARG A C 1
ATOM 546 O O . ARG A 1 72 ? -3.256 9.256 2.314 1.00 92.62 72 ARG A O 1
ATOM 553 N N . ALA A 1 73 ? -4.878 9.727 0.837 1.00 91.31 73 ALA A N 1
ATOM 554 C CA . ALA A 1 73 ? -5.540 10.722 1.685 1.00 91.31 73 ALA A CA 1
ATOM 555 C C . ALA A 1 73 ? -5.972 10.138 3.044 1.00 91.31 73 ALA A C 1
ATOM 557 O O . ALA A 1 73 ? -5.746 10.752 4.080 1.00 91.31 73 ALA A O 1
ATOM 558 N N . ALA A 1 74 ? -6.511 8.916 3.055 1.00 92.56 74 ALA A N 1
ATOM 559 C CA . ALA A 1 74 ? -6.960 8.241 4.274 1.00 92.56 74 ALA A CA 1
ATOM 560 C C . ALA A 1 74 ? -5.809 7.623 5.099 1.00 92.56 74 ALA A C 1
ATOM 562 O O . ALA A 1 74 ? -5.982 7.312 6.279 1.00 92.56 74 ALA A O 1
ATOM 563 N N . ALA A 1 75 ? -4.629 7.447 4.497 1.00 91.88 75 ALA A N 1
ATOM 564 C CA . ALA A 1 75 ? -3.455 6.828 5.113 1.00 91.88 75 ALA A CA 1
ATOM 565 C C . ALA A 1 75 ? -2.293 7.808 5.371 1.00 91.88 75 ALA A C 1
ATOM 567 O O . ALA A 1 75 ? -1.174 7.376 5.654 1.00 91.88 75 ALA A O 1
ATOM 568 N N . SER A 1 76 ? -2.515 9.119 5.267 1.00 89.50 76 SER A N 1
ATOM 569 C CA . SER A 1 76 ? -1.482 10.151 5.457 1.00 89.50 76 SER A CA 1
ATOM 570 C C . SER A 1 76 ? -2.053 11.417 6.123 1.00 89.50 76 SER A C 1
ATOM 572 O O . SER A 1 76 ? -3.230 11.464 6.471 1.00 89.50 76 SER A O 1
ATOM 574 N N . GLY A 1 77 ? -1.210 12.423 6.384 1.00 85.12 77 GLY A N 1
ATOM 575 C CA . GLY A 1 77 ? -1.607 13.672 7.060 1.00 85.12 77 GLY A CA 1
ATOM 576 C C . GLY A 1 77 ? -1.786 13.523 8.575 1.00 85.12 77 GLY A C 1
ATOM 577 O O . GLY A 1 77 ? -1.552 12.446 9.110 1.00 85.12 77 GLY A O 1
ATOM 578 N N . GLN A 1 78 ? -2.170 14.586 9.296 1.00 84.06 78 GLN A N 1
ATOM 579 C CA . GLN A 1 78 ? -2.435 14.534 10.750 1.00 84.06 78 GLN A CA 1
ATOM 580 C C . GLN A 1 78 ? -3.835 13.983 11.058 1.00 84.06 78 GLN A C 1
ATOM 582 O O . GLN A 1 78 ? -3.940 12.995 11.784 1.00 84.06 78 GLN A O 1
ATOM 587 N N . ASN A 1 79 ? -4.868 14.531 10.414 1.00 86.88 79 ASN A N 1
ATOM 588 C CA . ASN A 1 79 ? -6.259 14.080 10.502 1.00 86.88 79 ASN A CA 1
ATOM 589 C C . ASN A 1 79 ? -6.717 13.507 9.152 1.00 86.88 79 ASN A C 1
ATOM 591 O O . ASN A 1 79 ? -7.256 14.251 8.332 1.00 86.88 79 ASN A O 1
ATOM 595 N N . PRO A 1 80 ? -6.465 12.213 8.877 1.00 87.94 80 PRO A N 1
ATOM 596 C CA . PRO A 1 80 ? -6.908 11.601 7.634 1.00 87.94 80 PRO A CA 1
ATOM 597 C C . PRO A 1 80 ? -8.443 11.532 7.584 1.00 87.94 80 PRO A C 1
ATOM 599 O O . PRO A 1 80 ? -9.056 11.094 8.566 1.00 87.94 80 PRO A O 1
ATOM 602 N N . PRO A 1 81 ? -9.076 11.895 6.454 1.00 92.38 81 PRO A N 1
ATOM 603 C CA . PRO A 1 81 ? -10.491 11.627 6.235 1.00 92.38 81 PRO A CA 1
ATOM 604 C C . PRO A 1 81 ? -10.782 10.112 6.239 1.00 92.38 81 PRO A C 1
ATOM 606 O O . PRO A 1 81 ? -9.862 9.291 6.115 1.00 92.38 81 PRO A O 1
ATOM 609 N N . PRO A 1 82 ? -12.058 9.708 6.371 1.00 91.00 82 PRO A N 1
ATOM 610 C CA . PRO A 1 82 ? -12.446 8.313 6.184 1.00 91.00 82 PRO A CA 1
ATOM 611 C C . PRO A 1 82 ? -12.094 7.819 4.765 1.00 91.00 82 PRO A C 1
ATOM 613 O O . PRO A 1 82 ? -12.108 8.607 3.816 1.00 91.00 82 PRO A O 1
ATOM 616 N N . PRO A 1 83 ? -11.770 6.522 4.597 1.00 93.94 83 PRO A N 1
ATOM 617 C CA . PRO A 1 83 ? -11.478 5.961 3.284 1.00 93.94 83 PRO A CA 1
ATOM 618 C C . PRO A 1 83 ? -12.721 5.992 2.391 1.00 93.94 83 PRO A C 1
ATOM 620 O O . PRO A 1 83 ? -13.830 5.687 2.826 1.00 93.94 83 PRO A O 1
ATOM 623 N N . ASN A 1 84 ? -12.524 6.339 1.121 1.00 94.25 84 ASN A N 1
ATOM 624 C CA . ASN A 1 84 ? -13.576 6.238 0.117 1.00 94.25 84 ASN A CA 1
ATOM 625 C C . ASN A 1 84 ? -13.777 4.773 -0.326 1.00 94.25 84 ASN A C 1
ATOM 627 O O . ASN A 1 84 ? -12.966 3.885 -0.038 1.00 94.25 84 ASN A O 1
ATOM 631 N N . ALA A 1 85 ? -14.860 4.519 -1.064 1.00 95.38 85 ALA A N 1
ATOM 632 C CA . ALA A 1 85 ? -15.203 3.175 -1.526 1.00 95.38 85 ALA A CA 1
ATOM 633 C C . ALA A 1 85 ? -14.114 2.547 -2.417 1.00 95.38 85 ALA A C 1
ATOM 635 O O . ALA A 1 85 ? -13.848 1.353 -2.298 1.00 95.38 85 ALA A O 1
ATOM 636 N N . GLN A 1 86 ? -13.449 3.346 -3.260 1.00 94.75 86 GLN A N 1
ATOM 637 C CA . GLN A 1 86 ? -12.377 2.873 -4.142 1.00 94.75 86 GLN A CA 1
ATOM 638 C C . GLN A 1 86 ? -11.153 2.409 -3.346 1.00 94.75 86 GLN A C 1
ATOM 640 O O . GLN A 1 86 ? -10.641 1.322 -3.590 1.00 94.75 86 GLN A O 1
ATOM 645 N N . CYS A 1 87 ? -10.733 3.174 -2.338 1.00 94.12 87 CYS A N 1
ATOM 646 C CA . CYS A 1 87 ? -9.672 2.765 -1.428 1.00 94.12 87 CYS A CA 1
ATOM 647 C C . CYS A 1 87 ? -10.044 1.463 -0.711 1.00 94.12 87 CYS A C 1
ATOM 649 O O . CYS A 1 87 ? -9.248 0.529 -0.675 1.00 94.12 87 CYS A O 1
ATOM 651 N N . CYS A 1 88 ? -11.270 1.347 -0.196 1.00 95.75 88 CYS A N 1
ATOM 652 C CA . CYS A 1 88 ? -11.685 0.105 0.447 1.00 95.75 88 CYS A CA 1
ATOM 653 C C . CYS A 1 88 ? -11.761 -1.088 -0.517 1.00 95.75 88 CYS A C 1
ATOM 655 O O . CYS A 1 88 ? -11.522 -2.212 -0.085 1.00 95.75 88 CYS A O 1
ATOM 657 N N . ALA A 1 89 ? -12.049 -0.880 -1.804 1.00 95.81 89 ALA A N 1
ATOM 658 C CA . ALA A 1 89 ? -11.967 -1.942 -2.807 1.00 95.81 89 ALA A CA 1
ATOM 659 C C . ALA A 1 89 ? -10.520 -2.439 -2.982 1.00 95.81 89 ALA A C 1
ATOM 661 O O . ALA A 1 89 ? -10.284 -3.645 -2.937 1.00 95.81 89 ALA A O 1
ATOM 662 N N . VAL A 1 90 ? -9.552 -1.520 -3.063 1.00 93.88 90 VAL A N 1
ATOM 663 C CA . VAL A 1 90 ? -8.116 -1.848 -3.124 1.00 93.88 90 VAL A CA 1
ATOM 664 C C . VAL A 1 90 ? -7.678 -2.605 -1.869 1.00 93.88 90 VAL A C 1
ATOM 666 O O . VAL A 1 90 ? -7.071 -3.666 -1.963 1.00 93.88 90 VAL A O 1
ATOM 669 N N . ILE A 1 91 ? -8.041 -2.114 -0.680 1.00 94.00 91 ILE A N 1
ATOM 670 C CA . ILE A 1 91 ? -7.698 -2.752 0.603 1.00 94.00 91 ILE A CA 1
ATOM 671 C C . ILE A 1 91 ? -8.298 -4.165 0.726 1.00 94.00 91 ILE A C 1
ATOM 673 O O . ILE A 1 91 ? -7.669 -5.032 1.326 1.00 94.00 91 ILE A O 1
ATOM 677 N N . ARG A 1 92 ? -9.478 -4.418 0.144 1.00 93.50 92 ARG A N 1
ATOM 678 C CA . ARG A 1 92 ? -10.108 -5.754 0.104 1.00 93.50 92 ARG A CA 1
ATOM 679 C C . ARG A 1 92 ? -9.441 -6.711 -0.876 1.00 93.50 92 ARG A C 1
ATOM 681 O O . ARG A 1 92 ? -9.440 -7.911 -0.625 1.00 93.50 92 ARG A O 1
ATOM 688 N N . GLN A 1 93 ? -8.898 -6.198 -1.976 1.00 93.44 93 GLN A N 1
ATOM 689 C CA . GLN A 1 93 ? -8.148 -7.001 -2.941 1.00 93.44 93 GLN A CA 1
ATOM 690 C C . GLN A 1 93 ? -6.712 -7.276 -2.468 1.00 93.44 93 GLN A C 1
ATOM 692 O O . GLN A 1 93 ? -6.121 -8.300 -2.821 1.00 93.44 93 GLN A O 1
ATOM 697 N N . ALA A 1 94 ? -6.153 -6.375 -1.662 1.00 91.69 94 ALA A N 1
ATOM 698 C CA . ALA A 1 94 ? -4.786 -6.459 -1.184 1.00 91.69 94 ALA A CA 1
ATOM 699 C C . ALA A 1 94 ? -4.560 -7.623 -0.214 1.00 91.69 94 ALA A C 1
ATOM 701 O O . ALA A 1 94 ? -5.336 -7.891 0.705 1.00 91.69 94 ALA A O 1
ATOM 702 N N . ASN A 1 95 ? -3.400 -8.255 -0.348 1.00 92.44 95 ASN A N 1
ATOM 703 C CA . ASN A 1 95 ? -2.888 -9.191 0.637 1.00 92.44 95 ASN A CA 1
ATOM 704 C C . ASN A 1 95 ? -2.276 -8.403 1.810 1.00 92.44 95 ASN A C 1
ATOM 706 O O . ASN A 1 95 ? -1.117 -7.981 1.770 1.00 92.44 95 ASN A O 1
ATOM 710 N N . LEU A 1 96 ? -3.075 -8.189 2.860 1.00 91.00 96 LEU A N 1
ATOM 711 C CA . LEU A 1 96 ? -2.686 -7.401 4.035 1.00 91.00 96 LEU A CA 1
ATOM 712 C C . LEU A 1 96 ? -1.450 -7.966 4.775 1.00 91.00 96 LEU A C 1
ATOM 714 O O . LEU A 1 96 ? -0.555 -7.176 5.084 1.00 91.00 96 LEU A O 1
ATOM 718 N N . PRO A 1 97 ? -1.316 -9.291 5.013 1.00 90.94 97 PRO A N 1
ATOM 719 C CA . PRO A 1 97 ? -0.079 -9.866 5.555 1.00 90.94 97 PRO A CA 1
ATOM 720 C C . PRO A 1 97 ? 1.158 -9.619 4.682 1.00 90.94 97 PRO A C 1
ATOM 722 O O . PRO A 1 97 ? 2.247 -9.372 5.199 1.00 90.94 97 PRO A O 1
ATOM 725 N N . CYS A 1 98 ? 1.014 -9.654 3.354 1.00 91.75 98 CYS A N 1
ATOM 726 C CA . CYS A 1 98 ? 2.102 -9.300 2.444 1.00 91.75 98 CYS A CA 1
ATOM 727 C C . CYS A 1 98 ? 2.492 -7.823 2.598 1.00 91.75 98 CYS A C 1
ATOM 729 O O . CYS A 1 98 ? 3.681 -7.523 2.706 1.00 91.75 98 CYS A O 1
ATOM 731 N N . LEU A 1 99 ? 1.518 -6.907 2.685 1.00 89.50 99 LEU A N 1
ATOM 732 C CA . LEU A 1 99 ? 1.776 -5.470 2.845 1.00 89.50 99 LEU A CA 1
ATOM 733 C C . LEU A 1 99 ? 2.588 -5.150 4.109 1.00 89.50 99 LEU A C 1
ATOM 735 O O . LEU A 1 99 ? 3.377 -4.205 4.091 1.00 89.50 99 LEU A O 1
ATOM 739 N N . CYS A 1 100 ? 2.477 -5.959 5.169 1.00 90.50 100 CYS A N 1
ATOM 740 C CA . CYS A 1 100 ? 3.326 -5.840 6.359 1.00 90.50 100 CYS A CA 1
ATOM 741 C C . CYS A 1 100 ? 4.825 -5.929 6.025 1.00 90.50 100 CYS A C 1
ATOM 743 O O . CYS A 1 100 ? 5.621 -5.171 6.579 1.00 90.50 100 CYS A O 1
ATOM 745 N N . LYS A 1 101 ? 5.222 -6.801 5.087 1.00 90.50 101 LYS A N 1
ATOM 746 C CA . LYS A 1 101 ? 6.626 -6.938 4.652 1.00 90.50 101 LYS A CA 1
ATOM 747 C C . LYS A 1 101 ? 7.128 -5.697 3.912 1.00 90.50 101 LYS A C 1
ATOM 749 O O . LYS A 1 101 ? 8.315 -5.394 3.941 1.00 90.50 101 LYS A O 1
ATOM 754 N N . TYR A 1 102 ? 6.211 -4.955 3.298 1.00 89.44 102 TYR A N 1
ATOM 755 C CA . TYR A 1 102 ? 6.480 -3.734 2.541 1.00 89.44 102 TYR A CA 1
ATOM 756 C C . TYR A 1 102 ? 6.234 -2.456 3.353 1.00 89.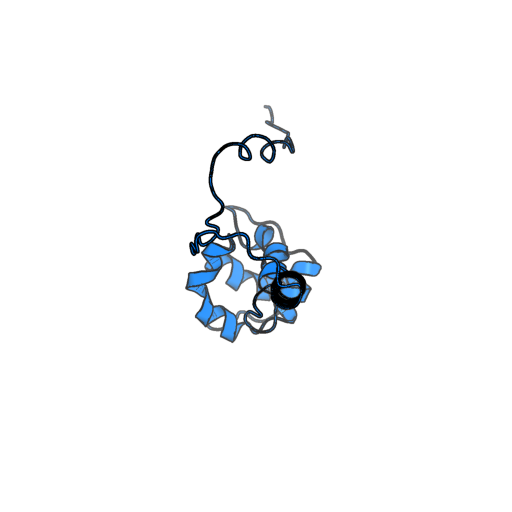44 102 TYR A C 1
ATOM 758 O O . TYR A 1 102 ? 6.298 -1.353 2.814 1.00 89.44 102 TYR A O 1
ATOM 766 N N . LYS A 1 103 ? 6.012 -2.563 4.668 1.00 89.50 103 LYS A N 1
ATOM 767 C CA . LYS A 1 103 ? 5.760 -1.422 5.561 1.00 89.50 103 LYS A CA 1
ATOM 768 C C . LYS A 1 103 ? 6.803 -0.304 5.423 1.00 89.50 103 LYS A C 1
ATOM 770 O O . LYS A 1 103 ? 6.439 0.868 5.442 1.00 89.50 103 LYS A O 1
ATOM 775 N N . SER A 1 104 ? 8.073 -0.664 5.241 1.00 90.06 104 SER A N 1
ATOM 776 C CA . SER A 1 104 ? 9.185 0.284 5.086 1.00 90.06 104 SER A CA 1
ATOM 777 C C . SER A 1 104 ? 9.206 1.000 3.732 1.00 90.06 104 SER A C 1
ATOM 779 O O . SER A 1 104 ? 9.804 2.065 3.633 1.00 90.06 104 SER A O 1
ATOM 781 N N . VAL A 1 105 ? 8.544 0.457 2.703 1.00 89.19 105 VAL A N 1
ATOM 782 C CA . VAL A 1 105 ? 8.472 1.079 1.367 1.00 89.19 105 VAL A CA 1
ATOM 783 C C . VAL A 1 105 ? 7.193 1.890 1.153 1.00 89.19 105 VAL A C 1
ATOM 785 O O . VAL A 1 105 ? 7.158 2.741 0.270 1.00 89.19 105 VAL A O 1
ATOM 788 N N . LEU A 1 106 ? 6.156 1.700 1.980 1.00 88.56 106 LEU A N 1
ATOM 789 C CA . LEU A 1 106 ? 4.921 2.500 1.930 1.00 88.56 106 LEU A CA 1
ATOM 790 C C . LEU A 1 106 ? 5.153 4.027 1.967 1.00 88.56 106 LEU A C 1
ATOM 792 O O . LEU A 1 106 ? 4.465 4.735 1.225 1.00 88.56 106 LEU A O 1
ATOM 796 N N . PRO A 1 107 ? 6.125 4.564 2.737 1.00 90.25 107 PRO A N 1
ATOM 797 C CA . PRO A 1 107 ? 6.420 5.996 2.735 1.00 90.25 107 PRO A CA 1
ATOM 798 C C . PRO A 1 107 ? 6.845 6.554 1.373 1.00 90.25 1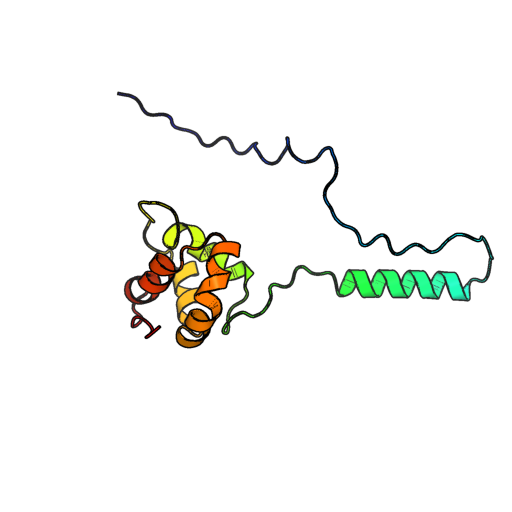07 PRO A C 1
ATOM 800 O O . PRO A 1 107 ? 6.563 7.717 1.097 1.00 90.25 107 PRO A O 1
ATOM 803 N N . ILE A 1 108 ? 7.446 5.740 0.496 1.00 89.00 108 ILE A N 1
ATOM 804 C CA . ILE A 1 108 ? 7.824 6.149 -0.871 1.00 89.00 108 ILE A CA 1
ATOM 805 C C . ILE A 1 108 ? 6.572 6.521 -1.680 1.00 89.00 108 ILE A C 1
ATOM 807 O O . ILE A 1 108 ? 6.586 7.443 -2.490 1.00 89.00 108 ILE A O 1
ATOM 811 N N . TYR A 1 109 ? 5.445 5.872 -1.385 1.00 86.69 109 TYR A N 1
ATOM 812 C CA . TYR A 1 109 ? 4.141 6.179 -1.970 1.00 86.69 109 TYR A CA 1
ATOM 813 C C . TYR A 1 109 ? 3.396 7.292 -1.216 1.00 86.69 109 TYR A C 1
ATOM 815 O O . TYR A 1 109 ? 2.229 7.563 -1.506 1.00 86.69 109 TYR A O 1
ATOM 823 N N . GLY A 1 110 ? 4.036 7.981 -0.267 1.00 88.56 110 GLY A N 1
ATOM 824 C CA . GLY A 1 110 ? 3.413 9.022 0.555 1.00 88.56 110 GLY A CA 1
ATOM 825 C C . GLY A 1 110 ? 2.379 8.475 1.543 1.00 88.56 110 GLY A C 1
ATOM 826 O O . GLY A 1 110 ? 1.463 9.193 1.938 1.00 88.56 110 GLY A O 1
ATOM 827 N N . ILE A 1 111 ? 2.490 7.197 1.907 1.00 92.38 111 ILE A N 1
ATOM 828 C CA . ILE A 1 111 ? 1.579 6.514 2.825 1.00 92.38 111 ILE A CA 1
ATOM 829 C C . ILE A 1 111 ? 2.278 6.301 4.163 1.00 92.38 111 ILE A C 1
ATOM 831 O O . ILE A 1 111 ? 3.380 5.757 4.224 1.00 92.38 111 ILE A O 1
ATOM 835 N N . ASN A 1 112 ? 1.622 6.693 5.256 1.00 93.00 112 ASN A N 1
ATOM 836 C CA . ASN A 1 112 ? 2.137 6.416 6.587 1.00 93.00 112 ASN A CA 1
ATOM 837 C C . ASN A 1 112 ? 1.797 4.964 6.976 1.00 93.00 112 ASN A C 1
ATOM 839 O O . ASN A 1 112 ? 0.617 4.610 7.017 1.00 93.00 112 ASN A O 1
ATOM 843 N N . PRO A 1 113 ? 2.790 4.126 7.317 1.00 90.88 113 PRO A N 1
ATOM 844 C CA . PRO A 1 113 ? 2.564 2.712 7.586 1.00 90.88 113 PRO A CA 1
ATOM 845 C C . PRO A 1 113 ? 1.628 2.454 8.770 1.00 90.88 113 PRO A C 1
ATOM 847 O O . PRO A 1 113 ? 0.812 1.542 8.706 1.00 90.88 113 PRO A O 1
ATOM 850 N N . GLN A 1 114 ? 1.685 3.250 9.841 1.00 89.94 114 GLN A N 1
ATOM 851 C CA . GLN A 1 114 ? 0.773 3.062 10.976 1.00 89.94 114 GLN A CA 1
ATOM 852 C C . GLN A 1 114 ? -0.674 3.385 10.591 1.00 89.94 114 GLN A C 1
ATOM 854 O O . GLN A 1 114 ? -1.593 2.667 10.977 1.00 89.94 114 GLN A O 1
ATOM 859 N N . LYS A 1 115 ? -0.882 4.431 9.785 1.00 91.25 115 LYS A N 1
ATOM 860 C CA . LYS A 1 115 ? -2.221 4.824 9.320 1.00 91.25 115 LYS A CA 1
ATOM 861 C C . LYS A 1 115 ? -2.770 3.861 8.275 1.00 91.25 115 LYS A C 1
ATOM 863 O O . LYS A 1 115 ? -3.954 3.545 8.315 1.00 91.25 115 LYS A O 1
ATOM 868 N N . ALA A 1 116 ? -1.910 3.351 7.395 1.00 90.50 116 ALA A N 1
ATOM 869 C CA . ALA A 1 116 ? -2.263 2.332 6.414 1.00 90.50 116 ALA A CA 1
ATOM 870 C C . ALA A 1 116 ? -2.775 1.053 7.082 1.00 90.50 116 ALA A C 1
ATOM 872 O O . ALA A 1 116 ? -3.809 0.526 6.687 1.00 90.50 116 ALA A O 1
ATOM 873 N N . LEU A 1 117 ? -2.109 0.596 8.146 1.00 89.94 117 LEU A N 1
ATOM 874 C CA . LEU A 1 117 ? -2.523 -0.590 8.903 1.00 89.94 117 LEU A CA 1
ATOM 875 C C . LEU A 1 117 ? -3.795 -0.371 9.739 1.00 89.94 117 LEU A C 1
ATOM 877 O O . LEU A 1 117 ? -4.413 -1.340 10.170 1.00 89.94 117 LEU A O 1
ATOM 881 N N . ALA A 1 118 ? -4.223 0.881 9.919 1.00 90.88 118 ALA A N 1
ATOM 882 C CA . ALA A 1 118 ? -5.500 1.236 10.533 1.00 90.88 118 ALA A CA 1
ATOM 883 C C . ALA A 1 118 ? -6.657 1.362 9.518 1.00 90.88 118 ALA A C 1
ATOM 885 O O . ALA A 1 118 ? -7.798 1.593 9.923 1.00 90.88 118 ALA A O 1
ATOM 886 N N . LEU A 1 119 ? -6.397 1.230 8.209 1.00 92.56 119 LEU A N 1
ATOM 887 C CA . LEU A 1 119 ? -7.440 1.249 7.178 1.00 92.56 119 LEU A CA 1
ATOM 888 C C . LEU A 1 119 ? -8.302 -0.020 7.112 1.00 92.56 119 LEU A C 1
ATOM 890 O O . LEU A 1 119 ? -9.509 0.141 6.930 1.00 92.56 119 LEU A O 1
ATOM 894 N N . PRO A 1 120 ? -7.769 -1.252 7.259 1.00 93.88 120 PRO A N 1
ATOM 895 C CA . PRO A 1 120 ? -8.574 -2.462 7.104 1.00 93.88 120 PRO A CA 1
ATOM 896 C C . PRO A 1 120 ? -9.825 -2.478 7.999 1.00 93.88 120 PRO A C 1
ATOM 898 O O . PRO A 1 120 ? -10.911 -2.656 7.445 1.00 93.88 120 PRO A O 1
ATOM 901 N N . PRO A 1 121 ? -9.751 -2.135 9.304 1.00 93.81 121 PRO A N 1
ATOM 902 C CA . PRO A 1 121 ? -10.944 -2.008 10.152 1.00 93.81 121 PRO A CA 1
ATOM 903 C C . PRO A 1 121 ? -11.960 -0.985 9.649 1.00 93.81 121 PRO A C 1
ATOM 905 O O . PRO A 1 121 ? -13.159 -1.249 9.657 1.00 93.81 121 PRO A O 1
ATOM 908 N N . LYS A 1 122 ? -11.497 0.167 9.145 1.00 92.94 122 LYS A N 1
ATOM 909 C CA . LYS A 1 122 ? -12.371 1.211 8.578 1.00 92.94 122 LYS A CA 1
ATOM 910 C C . LYS A 1 122 ? -13.067 0.763 7.290 1.00 92.94 122 LYS A C 1
ATOM 912 O O . LYS A 1 122 ? -14.102 1.314 6.934 1.00 92.94 122 LYS A O 1
ATOM 917 N N . CYS A 1 123 ? -12.515 -0.238 6.610 1.00 93.94 123 CYS A N 1
ATOM 918 C CA . CYS A 1 123 ? -13.092 -0.875 5.431 1.00 93.94 123 CYS A CA 1
ATOM 919 C C . CYS A 1 123 ? -13.850 -2.180 5.753 1.00 93.94 123 CYS A C 1
ATOM 921 O O . CYS A 1 123 ? -14.247 -2.895 4.828 1.00 93.94 123 CYS A O 1
ATOM 923 N N . GLY A 1 124 ? -14.073 -2.501 7.032 1.00 93.31 124 GLY A N 1
ATOM 924 C CA . GLY A 1 124 ? -14.802 -3.700 7.460 1.00 93.31 124 GLY A CA 1
ATOM 925 C C . GLY A 1 124 ? -13.992 -4.999 7.384 1.00 93.31 124 GLY A C 1
ATOM 926 O O . GLY A 1 124 ? -14.574 -6.076 7.303 1.00 93.31 124 GLY A O 1
ATOM 927 N N . LEU A 1 125 ? -12.662 -4.909 7.377 1.00 92.75 125 LEU A N 1
ATOM 928 C CA . LEU A 1 125 ? -11.746 -6.050 7.437 1.00 92.75 125 LEU A CA 1
ATOM 929 C C . LEU A 1 125 ? -11.060 -6.120 8.801 1.00 92.75 125 LEU A C 1
ATOM 931 O O . LEU A 1 125 ? -10.953 -5.129 9.518 1.00 92.75 125 LEU A O 1
ATOM 935 N N . GLN A 1 126 ? -10.528 -7.286 9.148 1.00 91.00 126 GLN A N 1
ATOM 936 C CA . GLN A 1 126 ? -9.692 -7.416 10.339 1.00 91.00 126 GLN A CA 1
ATOM 937 C C . GLN A 1 126 ? -8.328 -6.748 10.120 1.00 91.00 126 GLN A C 1
ATOM 939 O O . GLN A 1 126 ? -7.759 -6.809 9.027 1.00 91.00 126 GLN A O 1
ATOM 944 N N . SER A 1 127 ? -7.787 -6.123 11.169 1.00 87.25 127 SER A N 1
ATOM 945 C CA . SER A 1 127 ? -6.413 -5.615 11.151 1.00 87.25 127 SER A CA 1
ATOM 946 C C . SER A 1 127 ? -5.435 -6.770 10.906 1.00 87.25 127 SER A C 1
ATOM 948 O O . SER A 1 127 ? -5.521 -7.784 11.608 1.00 87.25 127 SER A O 1
ATOM 950 N N . PRO A 1 128 ? -4.486 -6.647 9.963 1.00 85.25 128 PRO A N 1
ATOM 951 C CA . PRO A 1 128 ? -3.450 -7.653 9.800 1.00 85.25 128 PRO A CA 1
ATOM 952 C C . PRO A 1 128 ? -2.539 -7.669 11.027 1.00 85.25 128 PRO A C 1
ATOM 954 O O . PRO A 1 128 ? -2.237 -6.624 11.607 1.00 85.25 128 PRO A O 1
ATOM 957 N N . LYS A 1 129 ? -2.059 -8.858 11.392 1.00 84.69 129 LYS A N 1
ATOM 958 C CA . LYS A 1 129 ? -0.927 -8.978 12.308 1.00 84.69 129 LYS A CA 1
ATOM 959 C C . LYS A 1 129 ? 0.354 -8.714 11.519 1.00 84.69 129 LYS A C 1
ATOM 961 O O . LYS A 1 129 ? 0.843 -9.597 10.816 1.00 84.69 129 LYS A O 1
ATOM 966 N N . CYS A 1 130 ? 0.817 -7.474 11.606 1.00 81.62 130 CYS A N 1
ATOM 967 C CA . CYS A 1 130 ? 2.211 -7.108 11.415 1.00 81.62 130 CYS A CA 1
ATOM 968 C C . CYS A 1 130 ? 2.868 -7.010 12.808 1.00 81.62 130 CYS A C 1
ATOM 970 O O . CYS A 1 130 ? 4.108 -7.003 12.837 1.00 81.62 130 CYS A O 1
#

Foldseek 3Di:
DDDDDDDDPPPVPPPPDDDDDPPPCPDDDDDDDPDVVVVVVVVVVVVVCVVVPDPFADCQQQAGPVLCLLCLQQQADDDRDQRDPSNLVRVVRGPQQSVVVCLVVCVVVNGHSVRVQVNQVSSVHDRDDD

Sequence (130 aa):
MAVLTNQEPNQWVLMRRIGKQEIVENGQNGSERSSSKTLVQWLVATLFIALLGGAQGVALCNIDSSQLQLCRAAASGQNPPPPNAQCCAVIRQANLPCLCKYKSVLPIYGINPQKALALPPKCGLQSPKC

pLDDT: mean 74.41, std 20.19, range [35.22, 95.81]

InterPro domains:
  IPR016140 Bifunctional inhibitor/plant lipid transfer protein/seed storage helical domain [PF14368] (58-128)
  IPR016140 Bifunctional inhibitor/plant lipid transfer protein/seed storage helical domain [SM00499] (61-130)
  IPR036312 Bifunctional inhibitor/plant lipid transfer protein/seed storage helical domain superfamily [G3DSA:1.10.110.10] (57-130)
  IPR036312 Bifunctional inhibitor/plant lipid transfer protein/seed storage helical domain superfamily [SSF47699] (61-130)
  IPR039265 Putative lipid-transfer protein DIR1-like [PTHR33122] (44-130)
  IPR044741 Non-specific lipid-transfer protein-like [cd04660] (61-128)